Protein AF-A0A1G3QJ72-F1 (afdb_monomer)

Sequence (75 aa):
MKIEIIGYKDALQSSLYKAVKKAIIKKRIIAGIEIIPESKKPANYYHSATPALYINGTLICSGMVPQAAVLEDAL

pLDDT: mean 87.85, std 6.8, range [64.0, 93.94]

Solvent-accessible surface area (backbone atoms only — not comparable to full-atom values): 4438 Å² total; per-residue (Å²): 90,51,33,38,39,36,26,66,98,46,74,63,38,55,50,35,51,50,51,52,54,50,48,35,61,75,69,69,57,74,62,53,79,44,80,35,46,58,96,67,56,58,89,88,63,86,71,92,47,58,33,25,38,26,48,73,85,41,79,76,42,54,56,57,69,72,55,68,66,62,53,48,78,72,104

Radius of gyration: 11.25 Å; Cα contacts (8 Å, |Δi|>4): 119; chains: 1; bounding box: 28×25×30 Å

Nearest PDB structures (foldseek):
  1ilo-assembly1_A  TM=7.473E-01  e=1.962E-02  Methanothermobacter thermautotrophicus str. Delta H
  8i1u-assembly1_Q  TM=4.958E-01  e=1.048E-01  Homo sapiens
  2gre-assembly2_O  TM=4.232E-01  e=1.675E-01  Bacillus cereus
  8ib8-assembly1_Q  TM=4.633E-01  e=5.598E-01  Homo sapiens
  2uzh-assembly1_C  TM=3.112E-01  e=3.197E+00  Mycolicibacterium smegmatis

Structure (mmCIF, N/CA/C/O backbone):
data_AF-A0A1G3QJ72-F1
#
_entry.id   AF-A0A1G3QJ72-F1
#
loop_
_atom_site.group_PDB
_atom_site.id
_atom_site.type_symbol
_atom_site.label_atom_id
_atom_site.label_alt_id
_atom_site.label_comp_id
_atom_site.label_asym_id
_atom_site.label_entity_id
_atom_site.label_seq_id
_atom_site.pdbx_PDB_ins_code
_atom_site.Cartn_x
_atom_site.Cartn_y
_atom_site.Cartn_z
_atom_site.occupancy
_atom_site.B_iso_or_equiv
_atom_site.auth_seq_id
_atom_site.auth_comp_id
_atom_site.auth_asym_id
_atom_site.auth_atom_id
_atom_site.pdbx_PDB_model_num
ATOM 1 N N . MET A 1 1 ? 0.083 -5.663 11.120 1.00 87.62 1 MET A N 1
ATOM 2 C CA . MET A 1 1 ? -0.253 -5.649 9.677 1.00 87.62 1 MET A CA 1
ATOM 3 C C . MET A 1 1 ? 0.931 -5.123 8.876 1.00 87.62 1 MET A C 1
ATOM 5 O O . MET A 1 1 ? 1.594 -4.206 9.362 1.00 87.62 1 MET A O 1
ATOM 9 N N . LYS A 1 2 ? 1.228 -5.705 7.707 1.00 91.38 2 LYS A N 1
ATOM 10 C CA . LYS A 1 2 ? 2.319 -5.250 6.827 1.00 91.38 2 LYS A CA 1
ATOM 11 C C . LYS A 1 2 ? 1.739 -4.393 5.706 1.00 91.38 2 LYS A C 1
ATOM 13 O O . LYS A 1 2 ? 0.860 -4.864 4.993 1.00 91.38 2 LYS A O 1
ATOM 18 N N . ILE A 1 3 ? 2.209 -3.159 5.561 1.00 93.94 3 ILE A N 1
ATOM 19 C CA . ILE A 1 3 ? 1.830 -2.272 4.460 1.00 93.94 3 ILE A CA 1
ATOM 20 C C . ILE A 1 3 ? 3.091 -1.926 3.684 1.00 93.94 3 ILE A C 1
ATOM 22 O O . ILE A 1 3 ? 4.079 -1.485 4.268 1.00 93.94 3 ILE A O 1
ATOM 26 N N . GLU A 1 4 ? 3.053 -2.097 2.374 1.00 93.12 4 GLU A N 1
ATOM 27 C CA . GLU A 1 4 ? 4.193 -1.863 1.497 1.00 93.12 4 GLU A CA 1
ATOM 28 C C . GLU A 1 4 ? 3.785 -0.888 0.397 1.00 93.12 4 GLU A C 1
ATOM 30 O O . GLU A 1 4 ? 2.750 -1.051 -0.248 1.00 93.12 4 GLU A O 1
ATOM 35 N N . ILE A 1 5 ? 4.598 0.140 0.180 1.00 92.38 5 ILE A N 1
ATOM 36 C CA . ILE A 1 5 ? 4.440 1.085 -0.923 1.00 92.38 5 ILE A CA 1
ATOM 37 C C . ILE A 1 5 ? 5.626 0.895 -1.860 1.00 92.38 5 ILE A C 1
ATOM 39 O O . ILE A 1 5 ? 6.756 1.230 -1.506 1.00 92.38 5 ILE A O 1
ATOM 43 N N . ILE A 1 6 ? 5.370 0.367 -3.054 1.00 90.44 6 ILE A N 1
ATOM 44 C CA . ILE A 1 6 ? 6.394 0.125 -4.0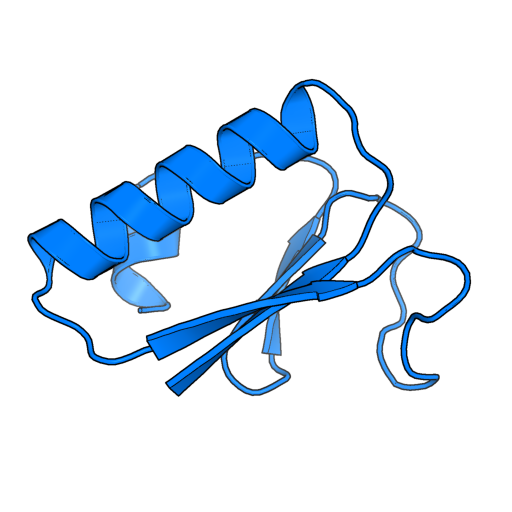73 1.00 90.44 6 ILE A CA 1
ATOM 45 C C . ILE A 1 6 ? 6.452 1.298 -5.045 1.00 90.44 6 ILE A C 1
ATOM 47 O O . ILE A 1 6 ? 5.423 1.681 -5.593 1.00 90.44 6 ILE A O 1
ATOM 51 N N . GLY A 1 7 ? 7.639 1.847 -5.300 1.00 85.31 7 GLY A N 1
ATOM 52 C CA . GLY A 1 7 ? 7.844 2.886 -6.316 1.00 85.31 7 GLY A CA 1
ATOM 53 C C . GLY A 1 7 ? 8.888 3.935 -5.945 1.00 85.31 7 GLY A C 1
ATOM 54 O O . GLY A 1 7 ? 9.437 3.932 -4.842 1.00 85.31 7 GLY A O 1
ATOM 55 N N . TYR A 1 8 ? 9.171 4.840 -6.882 1.00 70.62 8 TYR A N 1
ATOM 56 C CA . TYR A 1 8 ? 10.115 5.945 -6.692 1.00 70.62 8 TYR A CA 1
ATOM 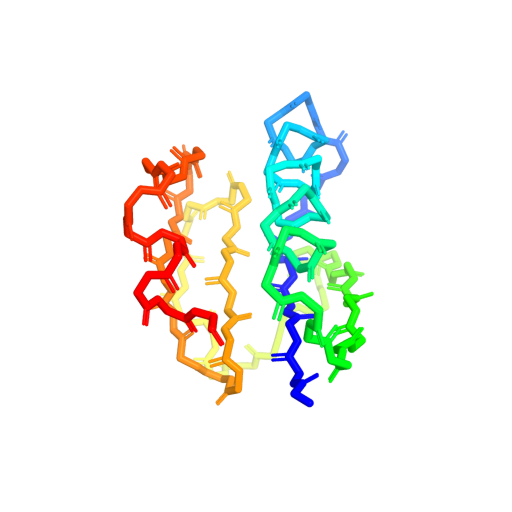57 C C . TYR A 1 8 ? 9.531 7.084 -5.839 1.00 70.62 8 TYR A C 1
ATOM 59 O O . TYR A 1 8 ? 8.318 7.227 -5.696 1.00 70.62 8 TYR A O 1
ATOM 67 N N . LYS A 1 9 ? 10.422 7.903 -5.260 1.00 68.62 9 LYS A N 1
ATOM 68 C CA . LYS A 1 9 ? 10.065 9.127 -4.526 1.00 68.62 9 LYS A CA 1
ATOM 69 C C . LYS A 1 9 ? 9.554 10.195 -5.490 1.00 68.62 9 LYS A C 1
ATOM 71 O O . LYS A 1 9 ? 10.312 11.060 -5.917 1.00 68.62 9 LYS A O 1
ATOM 76 N N . ASP A 1 10 ? 8.269 10.144 -5.800 1.00 79.06 10 ASP A N 1
ATOM 77 C CA . ASP A 1 10 ? 7.556 11.217 -6.484 1.00 79.06 10 ASP A CA 1
ATOM 78 C C . ASP A 1 10 ? 6.425 11.796 -5.606 1.00 79.06 10 ASP A C 1
ATOM 80 O O . ASP A 1 10 ? 6.177 11.384 -4.460 1.00 79.06 10 ASP A O 1
ATOM 84 N N . ALA A 1 11 ? 5.752 12.826 -6.124 1.00 83.06 11 ALA A N 1
ATOM 85 C CA . ALA A 1 11 ? 4.648 13.485 -5.428 1.00 83.06 11 ALA A CA 1
ATOM 86 C C . ALA A 1 11 ? 3.463 12.534 -5.173 1.00 83.06 11 ALA A C 1
ATOM 88 O O . ALA A 1 11 ? 2.731 12.692 -4.186 1.00 83.06 11 ALA A O 1
ATOM 89 N N . LEU A 1 12 ? 3.289 11.527 -6.030 1.00 85.19 12 LEU A N 1
ATOM 90 C CA . LEU A 1 12 ? 2.198 10.569 -5.949 1.00 85.19 12 LEU A CA 1
ATOM 91 C C . LEU A 1 12 ? 2.446 9.558 -4.825 1.00 85.19 12 LEU A C 1
ATOM 93 O O . LEU A 1 12 ? 1.554 9.335 -4.006 1.00 85.19 12 LEU A O 1
ATOM 97 N N . GLN A 1 13 ? 3.672 9.046 -4.689 1.00 88.50 13 GLN A N 1
ATOM 98 C CA . GLN A 1 13 ? 4.084 8.194 -3.568 1.00 88.50 13 GLN A CA 1
ATOM 99 C C . GLN A 1 13 ? 3.914 8.932 -2.238 1.00 88.50 13 GLN A C 1
ATOM 101 O O . GLN A 1 13 ? 3.396 8.378 -1.267 1.00 88.50 13 GLN A O 1
ATOM 106 N N . SER A 1 14 ? 4.302 10.207 -2.201 1.00 89.19 14 SER A N 1
ATOM 107 C CA . SER A 1 14 ? 4.154 11.049 -1.012 1.00 89.19 14 SER A CA 1
ATOM 108 C C . SER A 1 14 ? 2.683 11.222 -0.617 1.00 89.19 14 SER A C 1
ATOM 110 O O . SER A 1 14 ? 2.344 11.193 0.568 1.00 89.19 14 SER A O 1
ATOM 112 N N . SER A 1 15 ? 1.799 11.383 -1.603 1.00 92.0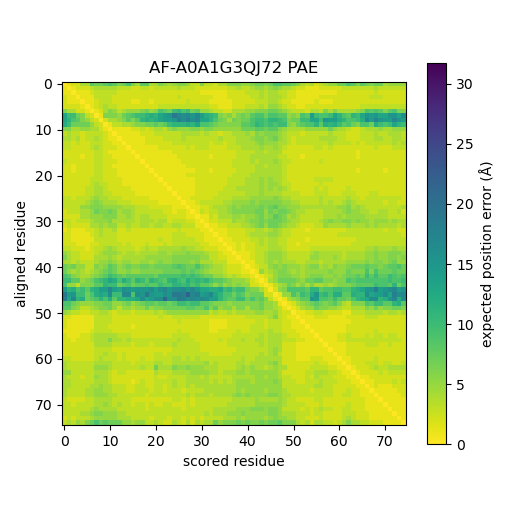6 15 SER A N 1
ATOM 113 C CA . SER A 1 15 ? 0.352 11.498 -1.395 1.00 92.06 15 SER A CA 1
ATOM 114 C C . SER A 1 15 ? -0.260 10.182 -0.917 1.00 92.06 15 SER A C 1
ATOM 116 O O . SER A 1 15 ? -1.021 10.177 0.053 1.00 92.06 15 SER A O 1
ATOM 118 N N . LEU A 1 16 ? 0.141 9.062 -1.520 1.00 92.50 16 LEU A N 1
ATOM 119 C CA . LEU A 1 16 ? -0.268 7.721 -1.112 1.00 92.50 16 LEU A CA 1
ATOM 120 C C . LEU A 1 16 ? 0.157 7.421 0.332 1.00 92.50 16 LEU A C 1
ATOM 122 O O . LEU A 1 16 ? -0.671 7.020 1.147 1.00 92.50 16 LEU A O 1
ATOM 126 N N . TYR A 1 17 ? 1.412 7.705 0.690 1.00 92.69 17 TYR A N 1
ATOM 127 C CA . TYR A 1 17 ? 1.918 7.540 2.056 1.00 92.69 17 TYR A CA 1
ATOM 128 C C . TYR A 1 17 ? 1.105 8.350 3.075 1.00 92.69 17 TYR A C 1
ATOM 130 O O . TYR A 1 17 ? 0.739 7.837 4.135 1.00 92.69 17 TYR A O 1
ATOM 138 N N . LYS A 1 18 ? 0.776 9.611 2.760 1.00 93.62 18 LYS A N 1
ATOM 139 C CA . LYS A 1 18 ? -0.062 10.456 3.627 1.00 93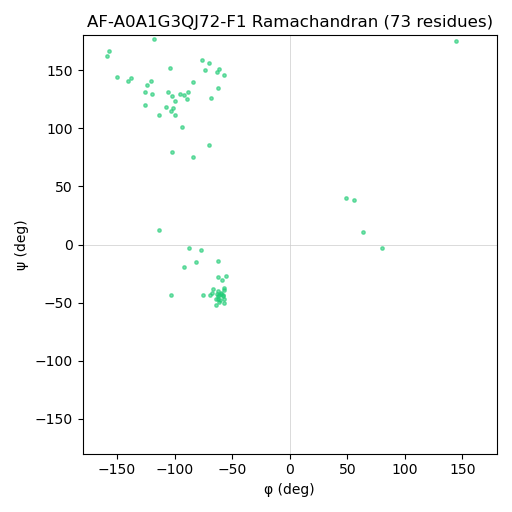.62 18 LYS A CA 1
ATOM 140 C C . LYS A 1 18 ? -1.468 9.879 3.797 1.00 93.62 18 LYS A C 1
ATOM 142 O O . LYS A 1 18 ? -1.972 9.873 4.921 1.00 93.62 18 LYS A O 1
ATOM 147 N N . ALA A 1 19 ? -2.082 9.390 2.719 1.00 93.00 19 ALA A N 1
ATOM 148 C CA . ALA A 1 19 ? -3.405 8.769 2.761 1.00 93.00 19 ALA A CA 1
ATOM 149 C C . ALA A 1 19 ? -3.407 7.525 3.664 1.00 93.00 19 ALA A C 1
ATOM 151 O O . ALA A 1 19 ? -4.211 7.442 4.593 1.00 93.00 19 ALA A O 1
ATOM 152 N N . VAL A 1 20 ? -2.440 6.623 3.464 1.00 93.88 20 VAL A N 1
ATOM 153 C CA . VAL A 1 20 ? -2.239 5.414 4.280 1.00 93.88 20 VAL A CA 1
ATOM 154 C C . VAL A 1 20 ? -2.041 5.775 5.751 1.00 93.88 20 VAL A C 1
ATOM 156 O O . VAL A 1 20 ? -2.755 5.273 6.618 1.00 93.88 20 VAL A O 1
ATOM 159 N N . LYS A 1 21 ? -1.132 6.708 6.052 1.00 93.38 21 LYS A N 1
ATOM 160 C CA . LYS A 1 21 ? -0.857 7.137 7.430 1.00 93.38 21 LYS A CA 1
ATOM 161 C C . LYS A 1 21 ? -2.097 7.722 8.110 1.00 93.38 21 LYS A C 1
ATOM 163 O O . LYS A 1 21 ? -2.357 7.418 9.272 1.00 93.38 21 LYS A O 1
ATOM 168 N N . LYS A 1 22 ? -2.881 8.534 7.394 1.00 93.38 22 LYS A N 1
ATOM 169 C CA . LYS A 1 22 ? -4.136 9.103 7.906 1.00 93.38 22 LYS A CA 1
ATOM 170 C C . LYS A 1 22 ? -5.154 8.010 8.240 1.00 93.38 22 LYS A C 1
ATOM 172 O O . LYS A 1 22 ? -5.769 8.074 9.303 1.00 93.38 22 LYS A O 1
ATOM 177 N N . ALA A 1 23 ? -5.312 7.017 7.369 1.00 92.44 23 ALA A N 1
ATOM 178 C CA . ALA A 1 23 ? -6.265 5.930 7.568 1.00 92.44 23 ALA A CA 1
ATOM 179 C C . ALA A 1 23 ? -5.880 5.020 8.751 1.00 92.44 23 ALA A C 1
ATOM 181 O O . ALA A 1 23 ? -6.730 4.727 9.591 1.00 92.44 23 ALA A O 1
ATOM 182 N N . ILE A 1 24 ? -4.594 4.681 8.899 1.00 93.12 24 ILE A N 1
ATOM 183 C CA . ILE A 1 24 ? -4.072 3.924 10.054 1.00 93.12 24 ILE A CA 1
ATOM 184 C C . ILE A 1 24 ? -4.389 4.636 11.374 1.00 93.12 24 ILE A C 1
ATOM 186 O O . ILE A 1 24 ? -4.885 4.008 12.309 1.00 93.12 24 ILE A O 1
ATOM 190 N N . ILE A 1 25 ? -4.138 5.950 11.451 1.00 92.50 25 ILE A N 1
ATOM 191 C CA . ILE A 1 25 ? -4.417 6.752 12.653 1.00 92.50 25 ILE A CA 1
ATOM 192 C C . ILE A 1 25 ? -5.920 6.777 12.944 1.00 92.50 25 ILE A C 1
ATOM 194 O O . ILE A 1 25 ? -6.326 6.540 14.081 1.00 92.50 25 ILE A O 1
ATOM 198 N N . LYS A 1 26 ? -6.750 7.023 11.921 1.00 92.38 26 LYS A N 1
ATOM 199 C CA . LYS A 1 26 ? -8.215 7.073 12.049 1.00 92.38 26 LYS A CA 1
ATOM 200 C C . LYS A 1 26 ? -8.777 5.758 12.597 1.00 92.38 26 LYS A C 1
ATOM 202 O O . LYS A 1 26 ? -9.625 5.788 13.484 1.00 92.38 26 LYS A O 1
ATOM 207 N N . LYS A 1 27 ? -8.285 4.621 12.100 1.00 91.00 27 LYS A N 1
ATOM 208 C CA . LYS A 1 27 ? -8.729 3.279 12.504 1.00 91.00 27 LYS A CA 1
ATOM 209 C C . LYS A 1 27 ? -7.989 2.695 13.713 1.00 91.00 27 LYS A C 1
ATOM 211 O O . LYS A 1 27 ? -8.342 1.610 14.160 1.00 91.00 27 LYS A O 1
ATOM 216 N N . ARG A 1 28 ? -6.989 3.398 14.261 1.00 92.12 28 ARG A N 1
ATOM 217 C CA . ARG A 1 28 ? -6.133 2.926 15.369 1.00 92.12 28 ARG A CA 1
ATOM 218 C C . ARG A 1 28 ? -5.448 1.585 15.072 1.00 92.12 28 ARG A C 1
ATOM 220 O O . ARG A 1 28 ? -5.318 0.735 15.950 1.00 92.12 28 ARG A O 1
ATOM 227 N N . ILE A 1 29 ? -5.007 1.392 13.831 1.00 91.06 29 ILE A N 1
ATOM 228 C CA . ILE A 1 29 ? -4.368 0.144 13.406 1.00 91.06 29 ILE A CA 1
ATOM 229 C C . ILE A 1 29 ? -2.880 0.164 13.759 1.00 91.06 29 ILE A C 1
ATOM 231 O O . ILE A 1 29 ? -2.192 1.167 13.578 1.00 91.06 29 ILE A O 1
ATOM 235 N N . ILE A 1 30 ? -2.357 -0.974 14.216 1.00 90.00 30 ILE A N 1
ATOM 236 C CA . ILE A 1 30 ? -0.919 -1.177 14.407 1.00 90.00 30 ILE A CA 1
ATOM 237 C C . ILE A 1 30 ? -0.349 -1.819 13.134 1.00 90.00 30 ILE A C 1
ATOM 239 O O . ILE A 1 30 ? -0.490 -3.024 12.884 1.00 90.00 30 ILE A O 1
ATOM 243 N N . ALA A 1 31 ? 0.289 -0.997 12.301 1.00 90.06 31 ALA A N 1
ATOM 244 C CA . ALA A 1 31 ? 0.892 -1.424 11.044 1.00 90.06 31 ALA A CA 1
ATOM 245 C C . ALA A 1 31 ? 2.264 -0.789 10.814 1.00 90.06 31 ALA A C 1
ATOM 247 O O . ALA A 1 31 ? 2.476 0.384 11.121 1.00 90.06 31 ALA A O 1
ATOM 248 N N . GLY A 1 32 ? 3.176 -1.567 10.232 1.00 90.19 32 GLY A N 1
ATOM 249 C CA . GLY A 1 32 ? 4.427 -1.053 9.683 1.00 90.19 32 GLY A CA 1
ATOM 250 C C . GLY A 1 32 ? 4.218 -0.640 8.229 1.00 90.19 32 GLY A C 1
ATOM 251 O O . GLY A 1 32 ? 3.652 -1.419 7.462 1.00 90.19 32 GLY A O 1
ATOM 252 N N . ILE A 1 33 ? 4.662 0.567 7.867 1.00 92.44 33 ILE A N 1
ATOM 253 C CA . ILE A 1 33 ? 4.706 1.022 6.473 1.00 92.44 33 ILE A CA 1
ATOM 254 C C . ILE A 1 33 ? 6.144 0.897 5.983 1.00 92.44 33 ILE A C 1
ATOM 256 O O . ILE A 1 33 ? 7.036 1.577 6.491 1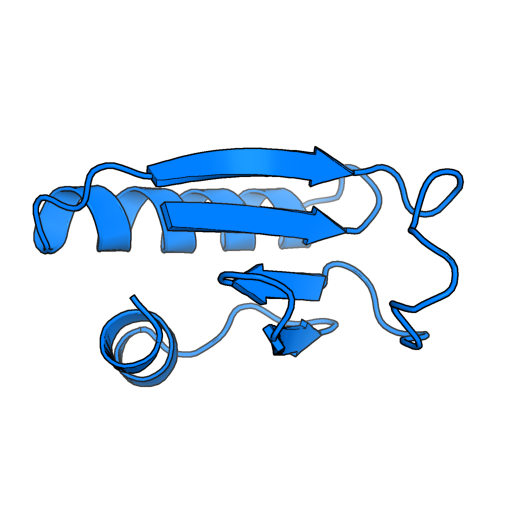.00 92.44 33 ILE A O 1
ATOM 260 N N . GLU A 1 34 ? 6.353 0.064 4.977 1.00 92.38 34 GLU A N 1
ATOM 261 C CA . GLU A 1 34 ? 7.626 -0.102 4.291 1.00 92.38 34 GLU A CA 1
ATOM 262 C C . GLU A 1 34 ? 7.556 0.563 2.914 1.00 92.38 34 GLU A C 1
ATOM 264 O O . GLU A 1 34 ? 6.600 0.369 2.165 1.00 92.38 34 GLU A O 1
ATOM 269 N N . ILE A 1 35 ? 8.558 1.375 2.576 1.00 90.81 35 ILE A N 1
ATOM 270 C CA . ILE A 1 35 ? 8.678 1.973 1.243 1.00 90.81 35 ILE A CA 1
ATOM 271 C C . ILE A 1 35 ? 9.756 1.203 0.491 1.00 90.81 35 ILE A C 1
ATOM 273 O O . ILE A 1 35 ? 10.929 1.247 0.863 1.00 90.81 35 ILE A O 1
ATOM 277 N N . ILE A 1 36 ? 9.355 0.518 -0.574 1.00 89.56 36 ILE A N 1
ATOM 278 C CA . ILE A 1 36 ? 10.222 -0.356 -1.359 1.00 89.56 36 ILE A CA 1
ATOM 279 C C . ILE A 1 36 ? 10.512 0.336 -2.700 1.00 89.56 36 ILE A C 1
ATOM 281 O O . ILE A 1 36 ? 9.587 0.598 -3.471 1.00 89.56 36 ILE A O 1
ATOM 285 N N . PRO A 1 37 ? 11.780 0.655 -3.018 1.00 87.75 37 PRO A N 1
ATOM 286 C CA . PRO A 1 37 ? 12.146 1.136 -4.347 1.00 87.75 37 PRO A CA 1
ATOM 287 C C . PRO A 1 37 ? 11.742 0.122 -5.417 1.00 87.75 37 PRO A C 1
ATOM 289 O O . PRO A 1 37 ? 11.856 -1.081 -5.189 1.00 87.75 37 PRO A O 1
ATOM 292 N N . GLU A 1 38 ? 11.344 0.579 -6.606 1.00 83.00 38 GLU A N 1
ATOM 293 C CA . GLU A 1 38 ? 10.929 -0.342 -7.673 1.00 83.00 38 GLU A CA 1
ATOM 294 C C . GLU A 1 38 ? 12.024 -1.361 -8.031 1.00 83.00 38 GLU A C 1
ATOM 296 O O . GLU A 1 38 ? 11.738 -2.539 -8.224 1.00 83.00 38 GLU A O 1
ATOM 301 N N . SER A 1 39 ? 13.292 -0.939 -8.011 1.00 84.38 39 SER A N 1
ATOM 302 C CA . SER A 1 39 ? 14.454 -1.809 -8.239 1.00 84.38 39 SER A CA 1
ATOM 303 C C . SER A 1 39 ? 14.630 -2.928 -7.205 1.00 84.38 39 SER A C 1
ATOM 305 O O . SER A 1 39 ? 15.408 -3.8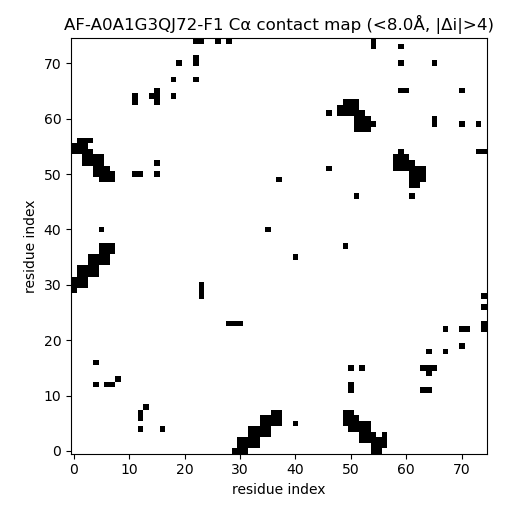50 -7.433 1.00 84.38 39 SER A O 1
ATOM 307 N N . LYS A 1 40 ? 13.929 -2.854 -6.068 1.00 86.75 40 LYS A N 1
ATOM 308 C CA . LYS A 1 40 ? 13.931 -3.856 -4.995 1.00 86.75 40 LYS A CA 1
ATOM 309 C C . LYS A 1 40 ? 12.573 -4.547 -4.838 1.00 86.75 40 LYS A C 1
ATOM 311 O O . LYS A 1 40 ? 12.354 -5.206 -3.822 1.00 86.75 40 LYS A O 1
ATOM 316 N N . LYS A 1 41 ? 11.649 -4.388 -5.797 1.00 83.75 41 LYS A N 1
ATOM 317 C CA . LYS A 1 41 ? 10.324 -5.012 -5.704 1.00 83.75 41 LYS A CA 1
ATOM 318 C C . LYS A 1 41 ? 10.454 -6.543 -5.681 1.00 83.75 41 LYS A C 1
ATOM 320 O O . LYS A 1 41 ? 11.216 -7.086 -6.485 1.00 83.75 41 LYS A O 1
ATOM 325 N N . PRO A 1 42 ? 9.743 -7.256 -4.788 1.00 81.00 42 PRO A N 1
ATOM 326 C CA . PRO A 1 42 ? 9.796 -8.713 -4.772 1.00 81.00 42 PRO A CA 1
ATOM 327 C C . PRO A 1 42 ? 9.238 -9.284 -6.084 1.00 81.00 42 PRO A C 1
ATOM 329 O O . PRO A 1 42 ? 8.320 -8.710 -6.667 1.00 81.00 42 PRO A O 1
ATOM 332 N N . ALA A 1 43 ? 9.751 -10.433 -6.532 1.00 79.50 43 ALA A N 1
ATOM 333 C CA . ALA A 1 43 ? 9.363 -11.045 -7.812 1.00 79.50 43 ALA A CA 1
ATOM 334 C C . ALA A 1 43 ? 7.847 -11.287 -7.950 1.00 79.50 43 ALA A C 1
ATOM 336 O O . ALA A 1 43 ? 7.309 -11.249 -9.050 1.00 79.50 43 ALA A O 1
ATOM 337 N N . ASN A 1 44 ? 7.159 -11.470 -6.822 1.00 74.88 44 ASN A N 1
ATOM 338 C CA . ASN A 1 44 ? 5.725 -11.750 -6.760 1.00 74.88 44 ASN A CA 1
ATOM 339 C C . ASN A 1 44 ? 4.853 -10.496 -6.991 1.00 74.88 44 ASN A C 1
ATOM 341 O O . ASN A 1 44 ? 3.628 -10.589 -7.012 1.00 74.88 44 ASN A O 1
ATOM 345 N N . TYR A 1 45 ? 5.463 -9.315 -7.126 1.00 76.56 45 TYR A N 1
ATOM 346 C CA . TYR A 1 45 ? 4.779 -8.028 -7.211 1.00 76.56 45 TYR A CA 1
ATOM 347 C C . TYR A 1 45 ? 4.757 -7.594 -8.682 1.00 76.56 45 TYR A C 1
ATOM 349 O O . TYR A 1 45 ? 5.575 -6.800 -9.154 1.00 76.56 45 TYR A O 1
ATOM 357 N N . TYR A 1 46 ? 3.819 -8.176 -9.429 1.00 64.00 46 TYR A N 1
ATOM 358 C CA . TYR A 1 46 ? 3.662 -8.000 -10.873 1.00 64.00 46 TYR A CA 1
ATOM 359 C C . TYR A 1 46 ? 2.863 -6.739 -11.200 1.00 64.00 46 TYR A C 1
ATOM 361 O O . TYR A 1 46 ? 1.695 -6.803 -11.584 1.00 64.00 46 TYR A O 1
ATOM 369 N N . HIS A 1 47 ? 3.478 -5.565 -11.064 1.00 68.19 47 HIS A N 1
ATOM 370 C CA . HIS A 1 47 ? 2.849 -4.354 -11.578 1.00 68.19 47 HIS A CA 1
ATOM 371 C C . HIS A 1 47 ? 3.818 -3.370 -12.225 1.00 68.19 47 HIS A C 1
ATOM 373 O O . HIS A 1 47 ? 4.954 -3.192 -11.777 1.00 68.19 47 HIS A O 1
ATOM 379 N N . SER A 1 48 ? 3.336 -2.778 -13.322 1.00 67.88 48 SER A N 1
ATOM 380 C CA . SER A 1 48 ? 4.040 -1.803 -14.157 1.00 67.88 48 SER A CA 1
ATOM 381 C C . SER A 1 48 ? 3.772 -0.358 -13.736 1.00 67.88 48 SER A C 1
ATOM 383 O O . SER A 1 48 ? 4.552 0.521 -14.083 1.00 67.88 48 SER A O 1
ATOM 385 N N . ALA A 1 49 ? 2.696 -0.101 -12.985 1.00 78.75 49 ALA A N 1
ATOM 386 C CA . ALA A 1 49 ? 2.330 1.235 -12.533 1.00 78.75 49 ALA A CA 1
ATOM 387 C C . ALA A 1 49 ? 2.763 1.463 -11.077 1.00 78.75 49 ALA A C 1
ATOM 389 O O . ALA A 1 49 ? 2.214 0.872 -10.146 1.00 78.75 49 ALA A O 1
ATOM 390 N N . THR A 1 50 ? 3.742 2.342 -10.873 1.00 83.25 50 THR A N 1
ATOM 391 C CA . THR A 1 50 ? 4.145 2.832 -9.547 1.00 83.25 50 THR A CA 1
ATOM 392 C C . THR A 1 50 ? 3.626 4.256 -9.316 1.00 83.25 50 THR A C 1
ATOM 394 O O . THR A 1 50 ? 3.482 4.998 -10.286 1.00 83.25 50 THR A O 1
ATOM 397 N N . PRO A 1 51 ? 3.367 4.671 -8.064 1.00 90.12 51 PRO A N 1
ATOM 398 C CA . PRO A 1 51 ? 3.487 3.891 -6.837 1.00 90.12 51 PRO A CA 1
ATOM 399 C C . PRO A 1 51 ? 2.360 2.855 -6.700 1.00 90.12 51 PRO A C 1
ATOM 401 O O . PRO A 1 51 ? 1.252 3.072 -7.184 1.00 90.12 51 PRO A O 1
ATOM 404 N N . ALA A 1 52 ? 2.639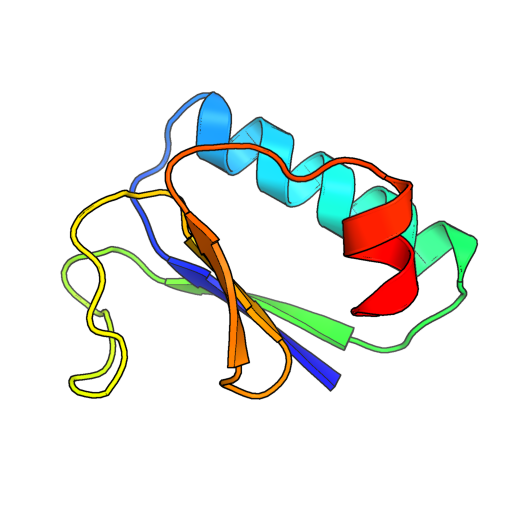 1.735 -6.035 1.00 91.31 52 ALA A N 1
ATOM 405 C CA . ALA A 1 52 ? 1.678 0.668 -5.765 1.00 91.31 52 ALA A CA 1
ATOM 406 C C . ALA A 1 52 ? 1.584 0.373 -4.264 1.00 91.31 52 ALA A C 1
ATOM 408 O O . ALA A 1 52 ? 2.605 0.315 -3.583 1.00 91.31 52 ALA A O 1
ATOM 409 N N . LEU A 1 53 ? 0.366 0.193 -3.758 1.00 92.69 53 LEU A N 1
ATOM 410 C CA . LEU A 1 53 ? 0.073 -0.120 -2.361 1.00 92.69 53 LEU A CA 1
ATOM 411 C C . LEU A 1 53 ? -0.250 -1.601 -2.213 1.00 92.69 53 LEU A C 1
ATOM 413 O O . LEU A 1 53 ? -1.173 -2.098 -2.859 1.00 92.69 53 LEU A O 1
ATOM 417 N N . TYR A 1 54 ? 0.442 -2.262 -1.297 1.00 92.88 54 TYR A N 1
ATOM 418 C CA . TYR A 1 54 ? 0.160 -3.625 -0.884 1.00 92.88 54 TYR A CA 1
ATOM 419 C C . TYR A 1 54 ? -0.134 -3.673 0.610 1.00 92.88 54 TYR A C 1
ATOM 421 O O . TYR A 1 54 ? 0.521 -2.999 1.409 1.00 92.88 54 TYR A O 1
ATOM 429 N N . ILE A 1 55 ? -1.107 -4.493 0.992 1.00 93.25 55 ILE A N 1
ATOM 430 C CA . ILE A 1 55 ? -1.442 -4.780 2.386 1.00 93.25 55 ILE A CA 1
ATOM 431 C C . ILE A 1 55 ? -1.404 -6.293 2.565 1.00 93.25 55 ILE A C 1
ATOM 433 O O . ILE A 1 55 ? -2.103 -7.029 1.873 1.00 93.25 55 ILE A O 1
ATOM 437 N N . ASN A 1 56 ? -0.541 -6.766 3.466 1.00 91.19 56 ASN A N 1
ATOM 438 C CA . ASN A 1 56 ? -0.267 -8.186 3.704 1.00 91.19 56 ASN A CA 1
ATOM 439 C C . ASN A 1 56 ? 0.002 -8.971 2.397 1.00 91.19 56 ASN A C 1
ATOM 441 O O . ASN A 1 56 ? -0.484 -10.085 2.226 1.00 91.19 56 ASN A O 1
ATOM 445 N N . GLY A 1 57 ? 0.737 -8.368 1.454 1.00 88.69 57 GLY A N 1
ATOM 446 C CA . GLY A 1 57 ? 1.052 -8.961 0.147 1.00 88.69 57 GLY A CA 1
ATOM 447 C C . GLY A 1 57 ? -0.061 -8.876 -0.907 1.00 88.69 57 GLY A C 1
ATOM 448 O O . GLY A 1 57 ? 0.169 -9.254 -2.052 1.00 88.69 57 GLY A O 1
ATOM 449 N N . THR A 1 58 ? -1.241 -8.347 -0.571 1.00 90.56 58 THR A N 1
ATOM 450 C CA . THR A 1 58 ? -2.341 -8.132 -1.527 1.00 90.56 58 THR A CA 1
ATOM 451 C C . THR A 1 58 ? -2.262 -6.732 -2.121 1.00 90.56 58 THR A C 1
ATOM 453 O O . THR A 1 58 ? -2.180 -5.754 -1.379 1.00 90.56 58 THR A O 1
ATOM 456 N N . LEU A 1 59 ? -2.302 -6.626 -3.450 1.00 90.94 59 LEU A N 1
ATOM 457 C CA . LEU A 1 59 ? -2.344 -5.345 -4.152 1.00 90.94 59 LEU A CA 1
ATOM 458 C C . LEU A 1 59 ? -3.686 -4.643 -3.907 1.00 90.94 59 LEU A C 1
ATOM 460 O O . LEU A 1 59 ? -4.739 -5.202 -4.198 1.00 90.94 59 LEU A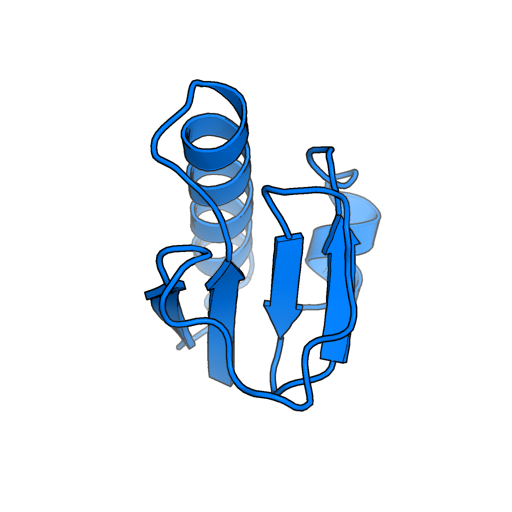 O 1
ATOM 464 N N . ILE A 1 60 ? -3.631 -3.396 -3.446 1.00 92.19 60 ILE A N 1
ATOM 465 C CA . ILE A 1 60 ? -4.811 -2.552 -3.221 1.00 92.19 60 ILE A CA 1
ATOM 466 C C . ILE A 1 60 ? -4.978 -1.522 -4.338 1.00 92.19 60 ILE A C 1
ATOM 468 O O . ILE A 1 60 ? -6.087 -1.293 -4.813 1.00 92.19 60 ILE A O 1
ATOM 472 N N . CYS A 1 61 ? -3.887 -0.884 -4.767 1.00 90.75 61 CYS A N 1
ATOM 473 C CA . CYS A 1 61 ? -3.917 0.092 -5.857 1.00 90.75 61 CYS A CA 1
ATOM 474 C C . CYS A 1 61 ? -2.539 0.291 -6.496 1.00 90.75 61 CYS A C 1
ATOM 476 O O . CYS A 1 61 ? -1.511 -0.008 -5.886 1.00 90.75 61 CYS A O 1
ATOM 478 N N . SER A 1 62 ? -2.515 0.855 -7.704 1.00 91.38 62 SER A N 1
ATOM 479 C CA . SER A 1 62 ? -1.295 1.145 -8.461 1.00 91.38 62 SER A CA 1
ATOM 480 C C . SER A 1 62 ? -1.452 2.364 -9.363 1.00 91.38 62 SER A C 1
ATOM 482 O O . SER A 1 62 ? -2.532 2.627 -9.887 1.00 91.38 62 SER A O 1
ATOM 484 N N . GLY A 1 63 ? -0.380 3.150 -9.501 1.00 88.88 63 GLY A N 1
ATOM 485 C CA . GLY A 1 63 ? -0.346 4.355 -10.339 1.00 88.88 63 GLY A CA 1
ATOM 486 C C . GLY A 1 63 ? -1.294 5.475 -9.898 1.00 88.88 63 GLY A C 1
ATOM 487 O O . GLY A 1 63 ? -1.493 6.433 -10.638 1.00 88.88 63 GLY A O 1
ATOM 488 N N . MET A 1 64 ? -1.898 5.369 -8.711 1.00 90.12 64 MET A N 1
ATOM 489 C CA . MET A 1 64 ? -2.857 6.340 -8.187 1.00 90.12 64 MET A CA 1
ATOM 490 C C . MET A 1 64 ? -2.949 6.280 -6.660 1.00 90.12 64 MET A C 1
ATOM 492 O O . MET A 1 64 ? -2.505 5.321 -6.026 1.00 90.12 64 MET A O 1
ATOM 496 N N . VAL A 1 65 ? -3.572 7.302 -6.070 1.00 90.69 65 VAL A N 1
ATOM 497 C CA . VAL A 1 65 ? -4.007 7.272 -4.668 1.00 90.69 65 VAL A CA 1
ATOM 498 C C . VAL A 1 65 ? -5.424 6.691 -4.627 1.00 90.69 65 VAL A C 1
ATOM 500 O O . VAL A 1 65 ? -6.294 7.215 -5.326 1.00 90.69 65 VAL A O 1
ATOM 503 N N . PRO A 1 66 ? -5.685 5.631 -3.842 1.00 91.12 66 PRO A N 1
ATOM 504 C CA . PRO A 1 66 ? -7.009 5.036 -3.763 1.00 91.12 66 PRO A CA 1
ATOM 505 C C . PRO A 1 66 ? -7.966 5.988 -3.044 1.00 91.12 66 PRO A C 1
ATOM 507 O O . PRO A 1 66 ? -7.556 6.831 -2.239 1.00 91.12 66 PRO A O 1
ATOM 510 N N . GLN A 1 67 ? -9.262 5.832 -3.305 1.00 91.94 67 GLN A N 1
ATOM 511 C CA . GLN A 1 67 ? -10.277 6.548 -2.538 1.00 91.94 67 GLN A CA 1
ATOM 512 C C . GLN A 1 67 ? -10.208 6.151 -1.059 1.00 91.94 67 GLN A C 1
ATOM 514 O O . GLN A 1 67 ? -9.859 5.020 -0.722 1.00 91.94 67 GLN A O 1
ATOM 519 N N . ALA A 1 68 ? -10.591 7.076 -0.175 1.00 88.62 68 ALA A N 1
ATOM 520 C CA . ALA A 1 68 ? -10.542 6.845 1.266 1.00 88.62 68 ALA A CA 1
ATOM 521 C C . ALA A 1 68 ? -11.354 5.613 1.694 1.00 88.62 68 ALA A C 1
ATOM 523 O O . ALA A 1 68 ? -10.872 4.858 2.524 1.00 88.62 68 ALA A O 1
ATOM 524 N N . ALA A 1 69 ? -12.527 5.376 1.095 1.00 89.19 69 ALA A N 1
ATOM 525 C CA . ALA A 1 69 ? -13.353 4.206 1.399 1.00 89.19 69 ALA A CA 1
ATOM 526 C C . ALA A 1 69 ? -12.643 2.884 1.059 1.00 89.19 69 ALA A C 1
ATOM 528 O O . ALA A 1 69 ? -12.566 2.007 1.905 1.00 89.19 69 ALA A O 1
ATOM 529 N N . VAL A 1 70 ? -12.032 2.783 -0.128 1.00 91.19 70 VAL A N 1
ATOM 530 C CA . VAL A 1 70 ? -11.276 1.588 -0.555 1.00 91.19 70 VAL A CA 1
ATOM 531 C C . VAL A 1 70 ? -10.091 1.326 0.372 1.00 91.19 70 VAL A C 1
ATOM 533 O O . VAL A 1 70 ? -9.832 0.194 0.767 1.00 91.19 70 VAL A O 1
ATOM 536 N N . LEU A 1 71 ? -9.366 2.388 0.726 1.00 91.44 71 LEU A N 1
ATOM 537 C CA . LEU A 1 71 ? -8.242 2.294 1.647 1.00 91.44 71 LEU A CA 1
ATOM 538 C C . LEU A 1 71 ? -8.697 1.909 3.056 1.00 91.44 71 LEU A C 1
ATOM 540 O O . LEU A 1 71 ? -8.002 1.164 3.733 1.00 91.44 71 LEU A O 1
ATOM 544 N N . GLU A 1 72 ? -9.837 2.428 3.502 1.00 88.50 72 GLU A N 1
ATOM 545 C CA . GLU A 1 72 ? -10.431 2.046 4.770 1.00 88.50 72 GLU A CA 1
ATOM 546 C C . GLU A 1 72 ? -10.835 0.572 4.728 1.00 88.50 72 GLU A C 1
ATOM 548 O O . GLU A 1 72 ? -10.365 -0.166 5.573 1.00 88.50 72 GLU A O 1
ATOM 553 N N . ASP A 1 73 ? -11.591 0.090 3.750 1.00 90.00 73 ASP A N 1
ATOM 554 C CA . ASP A 1 73 ? -11.998 -1.324 3.690 1.00 90.00 73 ASP A CA 1
ATOM 555 C C . ASP A 1 73 ? -10.813 -2.305 3.646 1.00 90.00 73 ASP A C 1
ATOM 557 O O . ASP A 1 73 ? -10.905 -3.413 4.171 1.00 90.00 73 ASP A O 1
ATOM 561 N N . ALA A 1 74 ? -9.685 -1.888 3.066 1.00 90.12 74 ALA A N 1
ATOM 562 C CA . ALA A 1 74 ? -8.469 -2.692 2.989 1.00 90.12 74 ALA A CA 1
ATOM 563 C C . ALA A 1 74 ? -7.598 -2.681 4.268 1.00 90.12 74 ALA A C 1
ATOM 565 O O . ALA A 1 74 ? -6.690 -3.510 4.381 1.00 90.12 74 ALA A O 1
ATOM 566 N N . LEU A 1 75 ? -7.830 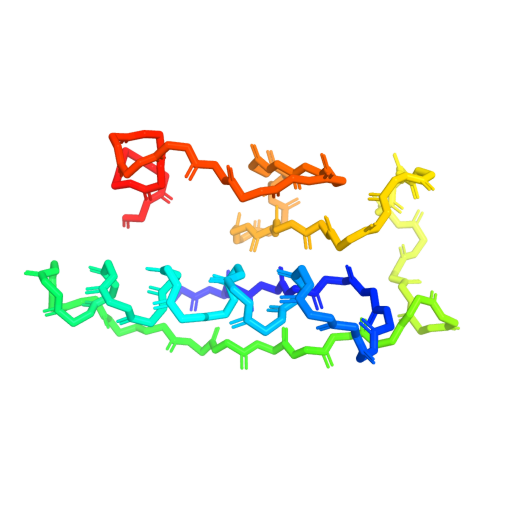-1.741 5.195 1.00 88.12 75 LEU A N 1
ATOM 567 C CA . LEU A 1 75 ? -7.079 -1.531 6.447 1.00 88.12 75 LEU A CA 1
ATOM 568 C C . LEU A 1 75 ? -7.880 -1.985 7.675 1.00 88.12 75 LEU A C 1
ATOM 570 O O . LEU A 1 75 ? -7.300 -2.723 8.499 1.00 88.12 75 LEU A O 1
#

Foldseek 3Di:
DEKEWEEDPDPFSVVQVVLLVVLCVVVVHDYDYHYHYNVRDPPLPDDDFPGWMDDPNHTQDGNHRDDSVSSNVSD

Secondary structure (DSSP, 8-state):
-EEEEES-SSHHHHHHHHHHHHHHHHHT---EEEEE-GGG--TT---SSSSEEEETTEEEEESSPPPHHHHHHH-

Mean predicted aligned error: 3.82 Å